Protein AF-C8WSA8-F1 (afdb_monomer_lite)

Radius of gyration: 29.59 Å; chains: 1; bounding box: 52×30×106 Å

Structure (mmCIF, N/CA/C/O backbone):
data_AF-C8WSA8-F1
#
_entry.id   AF-C8WSA8-F1
#
loop_
_atom_site.group_PDB
_atom_site.id
_atom_site.type_symbol
_atom_site.label_atom_id
_atom_site.label_alt_id
_atom_site.label_comp_id
_atom_site.label_asym_id
_atom_site.label_entity_id
_atom_site.label_seq_id
_atom_site.pdbx_PDB_ins_code
_atom_site.Cartn_x
_atom_site.Cartn_y
_atom_site.Cartn_z
_atom_site.occupancy
_atom_site.B_iso_or_equiv
_atom_site.auth_seq_id
_atom_site.auth_comp_id
_atom_site.auth_asym_id
_atom_site.auth_atom_id
_atom_site.pdbx_PDB_model_num
ATOM 1 N N . MET A 1 1 ? -15.831 9.627 -3.706 1.00 73.75 1 MET A N 1
ATOM 2 C CA . MET A 1 1 ? -15.382 9.229 -2.346 1.00 73.75 1 MET A CA 1
ATOM 3 C C . MET A 1 1 ? -13.922 8.807 -2.462 1.00 73.75 1 MET A C 1
ATOM 5 O O . MET A 1 1 ? -13.601 8.218 -3.481 1.00 73.75 1 MET A O 1
ATOM 9 N N . SER A 1 2 ? -13.025 9.126 -1.523 1.00 88.50 2 SER A N 1
ATOM 10 C CA . SER A 1 2 ? -11.630 8.649 -1.629 1.00 88.50 2 SER A CA 1
ATOM 11 C C . SER A 1 2 ? -11.516 7.168 -1.257 1.00 88.50 2 SER A C 1
ATOM 13 O O . SER A 1 2 ? -12.381 6.634 -0.554 1.00 88.50 2 SER A O 1
ATOM 15 N N . LEU A 1 3 ? -10.427 6.508 -1.667 1.00 92.19 3 LEU A N 1
ATOM 16 C CA . LEU A 1 3 ? -10.137 5.125 -1.260 1.00 92.19 3 LEU A CA 1
ATOM 17 C C . LEU A 1 3 ? -10.195 4.960 0.269 1.00 92.19 3 LEU A C 1
ATOM 19 O O . LEU A 1 3 ? -10.900 4.087 0.766 1.00 92.19 3 LEU A O 1
ATOM 23 N N . GLY A 1 4 ? -9.501 5.821 1.020 1.00 94.38 4 GLY A N 1
ATOM 24 C CA . GLY A 1 4 ? -9.477 5.764 2.486 1.00 94.38 4 GLY A CA 1
ATOM 25 C C . GLY A 1 4 ? -10.871 5.868 3.112 1.00 94.38 4 GLY A C 1
ATOM 26 O O . GLY A 1 4 ? -11.216 5.087 3.998 1.00 94.38 4 GLY A O 1
ATOM 27 N N . GLN A 1 5 ? -11.715 6.757 2.578 1.00 93.88 5 GLN A N 1
ATOM 28 C CA . GLN A 1 5 ? -13.105 6.896 3.011 1.00 93.88 5 GLN A CA 1
ATOM 29 C C . GLN A 1 5 ? -13.922 5.627 2.717 1.00 93.88 5 GLN A C 1
ATOM 31 O O . GLN A 1 5 ? -14.681 5.187 3.581 1.00 93.88 5 GLN A O 1
ATOM 36 N N . ARG A 1 6 ? -13.770 5.018 1.527 1.00 94.25 6 ARG A N 1
ATOM 37 C CA . ARG A 1 6 ? -14.440 3.749 1.175 1.00 94.25 6 ARG A CA 1
ATOM 38 C C . ARG A 1 6 ? -14.055 2.630 2.143 1.00 94.25 6 ARG A C 1
ATOM 40 O O . ARG A 1 6 ? -14.926 1.924 2.642 1.00 94.25 6 ARG A O 1
ATOM 47 N N . LEU A 1 7 ? -12.765 2.510 2.456 1.00 95.88 7 LEU A N 1
ATOM 48 C CA . LEU A 1 7 ? -12.259 1.509 3.398 1.00 95.88 7 LEU A CA 1
ATOM 49 C C . LEU A 1 7 ? -12.811 1.714 4.810 1.00 95.88 7 LEU A C 1
ATOM 51 O O . LEU A 1 7 ? -13.268 0.753 5.427 1.00 95.88 7 LEU A O 1
ATOM 55 N N . ARG A 1 8 ? -12.826 2.961 5.294 1.00 96.62 8 ARG A N 1
ATOM 56 C CA . ARG A 1 8 ? -13.390 3.303 6.603 1.00 96.62 8 ARG A CA 1
ATOM 57 C C . ARG A 1 8 ? -14.873 2.952 6.691 1.00 96.62 8 ARG A C 1
ATOM 59 O O . ARG A 1 8 ? -15.299 2.342 7.666 1.00 96.62 8 ARG A O 1
ATOM 66 N N . ARG A 1 9 ? -15.642 3.283 5.654 1.00 95.69 9 ARG A N 1
ATOM 67 C CA . ARG A 1 9 ? -17.066 2.947 5.577 1.00 95.69 9 ARG A CA 1
ATOM 68 C C . ARG A 1 9 ? -17.289 1.433 5.628 1.00 95.69 9 ARG A C 1
ATOM 70 O O . ARG A 1 9 ? -18.069 0.977 6.451 1.00 95.69 9 ARG A O 1
ATOM 77 N N . LEU A 1 10 ? -16.566 0.652 4.820 1.00 96.56 10 LEU A N 1
ATOM 78 C CA . LEU A 1 10 ? -16.672 -0.817 4.826 1.00 96.56 10 LEU A CA 1
ATOM 79 C C . LEU A 1 10 ? -16.300 -1.436 6.178 1.00 96.56 10 LEU A C 1
ATOM 81 O O . LEU A 1 10 ? -16.851 -2.477 6.548 1.00 96.56 10 LEU A O 1
ATOM 85 N N . ARG A 1 11 ? -15.359 -0.815 6.898 1.00 97.62 11 ARG A N 1
ATOM 86 C CA . ARG A 1 11 ? -14.981 -1.214 8.254 1.00 97.62 11 ARG A CA 1
ATOM 87 C C . ARG A 1 11 ? -16.123 -0.984 9.240 1.00 97.62 11 ARG A C 1
ATOM 89 O O . ARG A 1 11 ? -16.454 -1.883 10.010 1.00 97.62 11 ARG A O 1
ATOM 96 N N . GLU A 1 12 ? -16.700 0.215 9.211 1.00 97.25 12 GLU A N 1
ATOM 97 C CA . GLU A 1 12 ? -17.793 0.634 10.093 1.00 97.25 12 GLU A CA 1
ATOM 98 C C . GLU A 1 12 ? -19.080 -0.159 9.813 1.00 97.25 12 GLU A C 1
ATOM 100 O O . GLU A 1 12 ? -19.692 -0.657 10.753 1.00 97.25 12 GLU A O 1
ATOM 105 N N . GLU A 1 13 ? -19.428 -0.393 8.543 1.00 96.69 13 GLU A N 1
ATOM 106 C CA . GLU A 1 13 ? -20.568 -1.232 8.129 1.00 96.69 13 GLU A CA 1
ATOM 107 C C . GLU A 1 13 ? -20.456 -2.679 8.634 1.00 96.69 13 GLU A C 1
ATOM 109 O O . GLU A 1 13 ? -21.465 -3.315 8.929 1.00 96.69 13 GLU A O 1
ATOM 114 N N . ARG A 1 14 ? -19.230 -3.204 8.764 1.00 95.75 14 ARG A N 1
ATOM 115 C CA . ARG A 1 14 ? -18.973 -4.547 9.310 1.00 95.75 14 ARG A CA 1
ATOM 116 C C . ARG A 1 14 ? -18.745 -4.566 10.822 1.00 95.75 14 ARG A C 1
ATOM 118 O O . ARG A 1 14 ? -18.463 -5.630 11.366 1.00 95.75 14 ARG A O 1
ATOM 125 N N . GLY A 1 15 ? -18.824 -3.420 11.501 1.00 97.00 15 GLY A N 1
ATOM 126 C CA . GLY A 1 15 ? -18.586 -3.324 12.944 1.00 97.00 15 GLY A CA 1
ATOM 127 C C . GLY A 1 15 ? -17.169 -3.726 13.369 1.00 97.00 15 GLY A C 1
ATOM 128 O O . GLY A 1 15 ? -16.967 -4.168 14.498 1.00 97.00 15 GLY A O 1
ATOM 129 N N . LEU A 1 16 ? -16.184 -3.609 12.471 1.00 97.56 16 LEU A N 1
ATOM 130 C CA . LEU A 1 16 ? -14.810 -4.028 12.739 1.00 97.56 16 LEU A CA 1
ATOM 131 C C . LEU A 1 16 ? -13.980 -2.884 13.332 1.00 97.56 16 LEU A C 1
ATOM 133 O O . LEU A 1 16 ? -14.060 -1.717 12.934 1.00 97.56 16 LEU A O 1
ATOM 137 N N . THR A 1 17 ? -13.105 -3.226 14.268 1.00 98.19 17 THR A N 1
ATOM 138 C CA . THR A 1 17 ? -12.084 -2.304 14.769 1.00 98.19 17 THR A CA 1
ATOM 139 C C . THR A 1 17 ? -10.921 -2.208 13.782 1.00 98.19 17 THR A C 1
ATOM 141 O O . THR A 1 17 ? -10.645 -3.139 13.020 1.00 98.19 17 THR A O 1
ATOM 144 N N . LEU A 1 18 ? -10.184 -1.093 13.828 1.00 97.94 18 LEU A N 1
ATOM 145 C CA . LEU A 1 18 ? -8.939 -0.942 13.065 1.00 97.94 18 LEU A CA 1
ATOM 146 C C . LEU A 1 18 ? -7.951 -2.079 13.363 1.00 97.94 18 LEU A C 1
ATOM 148 O O . LEU A 1 18 ? -7.306 -2.575 12.448 1.00 97.94 18 LEU A O 1
ATOM 152 N N . ALA A 1 19 ? -7.857 -2.520 14.621 1.00 97.94 19 ALA A N 1
ATOM 153 C CA . ALA A 1 19 ? -6.967 -3.606 15.023 1.00 97.94 19 ALA A CA 1
ATOM 154 C C . ALA A 1 19 ? -7.343 -4.945 14.373 1.00 97.94 19 ALA A C 1
ATOM 156 O O . ALA A 1 19 ? -6.469 -5.640 13.863 1.00 97.94 19 ALA A O 1
ATOM 157 N N . GLN A 1 20 ? -8.633 -5.286 14.325 1.00 97.88 20 GLN A N 1
ATOM 158 C CA . GLN A 1 20 ? -9.098 -6.524 13.691 1.00 97.88 20 GLN A CA 1
ATOM 159 C C . GLN A 1 20 ? -8.775 -6.553 12.196 1.00 97.88 20 GLN A C 1
ATOM 161 O O . GLN A 1 20 ? -8.230 -7.541 11.703 1.00 97.88 20 GLN A O 1
ATOM 166 N N . VAL A 1 21 ? -9.058 -5.460 11.482 1.00 98.19 21 VAL A N 1
ATOM 167 C CA . VAL A 1 21 ? -8.755 -5.371 10.047 1.00 98.19 21 VAL A CA 1
ATOM 168 C C . VAL A 1 21 ? -7.251 -5.357 9.810 1.00 98.19 21 VAL A C 1
ATOM 170 O O . VAL A 1 21 ? -6.784 -6.053 8.918 1.00 98.19 21 VAL A O 1
ATOM 173 N N . ALA A 1 22 ? -6.483 -4.607 10.604 1.00 97.75 22 ALA A N 1
ATOM 174 C CA . ALA A 1 22 ? -5.033 -4.541 10.472 1.00 97.75 22 ALA A CA 1
ATOM 175 C C . ALA A 1 22 ? -4.401 -5.928 10.646 1.00 97.75 22 ALA A C 1
ATOM 177 O O . ALA A 1 22 ? -3.642 -6.353 9.780 1.00 97.75 22 ALA A O 1
ATOM 178 N N . THR A 1 23 ? -4.790 -6.679 11.678 1.00 97.75 23 THR A N 1
ATOM 179 C CA . THR A 1 23 ? -4.318 -8.053 11.899 1.00 97.75 23 THR A CA 1
ATOM 180 C C . THR A 1 23 ? -4.710 -8.980 10.750 1.00 97.75 23 THR A C 1
ATOM 182 O O . THR A 1 23 ? -3.845 -9.646 10.185 1.00 97.75 23 THR A O 1
ATOM 185 N N . ALA A 1 24 ? -5.983 -8.989 10.340 1.00 97.00 24 ALA A N 1
ATOM 186 C CA . ALA A 1 24 ? -6.460 -9.850 9.252 1.00 97.00 24 ALA A CA 1
ATOM 187 C C . ALA A 1 24 ? -5.818 -9.499 7.899 1.00 97.00 24 ALA A C 1
ATOM 189 O O . ALA A 1 24 ? -5.515 -10.371 7.086 1.00 97.00 24 ALA A O 1
ATOM 190 N N . ALA A 1 25 ? -5.564 -8.211 7.672 1.00 96.94 25 ALA A N 1
ATOM 191 C CA . ALA A 1 25 ? -4.879 -7.715 6.496 1.00 96.94 25 ALA A CA 1
ATOM 192 C C . ALA A 1 25 ? -3.359 -7.779 6.645 1.00 96.94 25 ALA A C 1
ATOM 194 O O . ALA A 1 25 ? -2.708 -7.414 5.680 1.00 96.94 25 ALA A O 1
ATOM 195 N N . GLY A 1 26 ? -2.789 -8.211 7.783 1.00 97.19 26 GLY A N 1
ATOM 196 C CA . GLY A 1 26 ? -1.361 -8.231 8.155 1.00 97.19 26 GLY A CA 1
ATOM 197 C C . GLY A 1 26 ? -0.623 -6.889 8.001 1.00 97.19 26 GLY A C 1
ATOM 198 O O . GLY A 1 26 ? 0.489 -6.834 7.467 1.00 97.19 26 GLY A O 1
ATOM 199 N N . LEU A 1 27 ? -1.279 -5.804 8.390 1.00 96.88 27 LEU A N 1
ATOM 200 C CA . LEU A 1 27 ? -0.756 -4.441 8.439 1.00 96.88 27 LEU A CA 1
ATOM 201 C C . LEU A 1 27 ? -0.605 -4.012 9.901 1.00 96.88 27 LEU A C 1
ATOM 203 O O . LEU A 1 27 ? -1.254 -4.559 10.789 1.00 96.88 27 LEU A O 1
ATOM 207 N N . SER A 1 28 ? 0.196 -2.979 10.158 1.00 97.88 28 SER A N 1
ATOM 208 C CA . SER A 1 28 ? 0.112 -2.290 11.444 1.00 97.88 28 SER A CA 1
ATOM 209 C C . SER A 1 28 ? -1.167 -1.445 11.513 1.00 97.88 28 SER A C 1
ATOM 211 O O . SER A 1 28 ? -1.662 -0.940 10.499 1.00 97.88 28 SER A O 1
ATOM 213 N N . VAL A 1 29 ? -1.679 -1.232 12.728 1.00 97.38 29 VAL A N 1
ATOM 214 C CA . VAL A 1 29 ? -2.840 -0.358 12.976 1.00 97.38 29 VAL A CA 1
ATOM 215 C C . VAL A 1 29 ? -2.578 1.064 12.472 1.00 97.38 29 VAL A C 1
ATOM 217 O O . VAL A 1 29 ? -3.452 1.679 11.864 1.00 97.38 29 VAL A O 1
ATOM 220 N N . SER A 1 30 ? -1.356 1.569 12.667 1.00 96.69 30 SER A N 1
ATOM 221 C CA . SER A 1 30 ? -0.939 2.890 12.190 1.00 96.69 30 SER A CA 1
ATOM 222 C C . SER A 1 30 ? -0.940 2.989 10.664 1.00 96.69 30 SER A C 1
ATOM 224 O O . SER A 1 30 ? -1.362 4.010 10.126 1.00 96.69 30 SER A O 1
ATOM 226 N N . HIS A 1 31 ? -0.538 1.930 9.955 1.00 97.44 31 HIS A N 1
ATOM 227 C CA . HIS A 1 31 ? -0.543 1.908 8.495 1.00 97.44 31 HIS A CA 1
ATOM 228 C C . HIS A 1 31 ? -1.973 1.890 7.945 1.00 97.44 31 HIS A C 1
ATOM 230 O O . HIS A 1 31 ? -2.292 2.691 7.069 1.00 97.44 31 HIS A O 1
ATOM 236 N N . LEU A 1 32 ? -2.857 1.050 8.495 1.00 97.69 32 LEU A N 1
ATOM 237 C CA . LEU A 1 32 ? -4.268 1.047 8.099 1.00 97.69 32 LEU A CA 1
ATOM 238 C C . LEU A 1 32 ? -4.944 2.394 8.402 1.00 97.69 32 LEU A C 1
ATOM 240 O O . LEU A 1 32 ? -5.633 2.940 7.545 1.00 97.69 32 LEU A O 1
ATOM 244 N N . SER A 1 33 ? -4.680 2.971 9.578 1.00 97.81 33 SER A N 1
ATOM 245 C CA . SER A 1 33 ? -5.177 4.299 9.962 1.00 97.81 33 SER A CA 1
ATOM 246 C C . SER A 1 33 ? -4.700 5.393 9.000 1.00 97.81 33 SER A C 1
ATOM 248 O O . SER A 1 33 ? -5.494 6.219 8.551 1.00 97.81 33 SER A O 1
ATOM 250 N N . ALA A 1 34 ? -3.422 5.379 8.608 1.00 96.56 34 ALA A N 1
ATOM 251 C CA . ALA A 1 34 ? -2.884 6.333 7.640 1.00 96.56 34 ALA A CA 1
ATOM 252 C C . ALA A 1 34 ? -3.558 6.220 6.261 1.00 96.56 34 ALA A C 1
ATOM 254 O O . ALA A 1 34 ? -3.707 7.235 5.580 1.00 96.56 34 ALA A O 1
ATOM 255 N N . ILE A 1 35 ? -3.976 5.015 5.854 1.00 96.94 35 ILE A N 1
ATOM 256 C CA . ILE A 1 35 ? -4.724 4.791 4.609 1.00 96.94 35 ILE A CA 1
ATOM 257 C C . ILE A 1 35 ? -6.167 5.302 4.751 1.00 96.94 35 ILE A C 1
ATOM 259 O O . ILE A 1 35 ? -6.604 6.083 3.909 1.00 96.94 35 ILE A O 1
ATOM 263 N N . GLU A 1 36 ? -6.893 4.922 5.811 1.00 97.00 36 GLU A N 1
ATOM 264 C CA . GLU A 1 36 ? -8.284 5.365 6.041 1.00 97.00 36 GLU A CA 1
ATOM 265 C C . GLU A 1 36 ? -8.399 6.895 6.140 1.00 97.00 36 GLU A C 1
ATOM 267 O O . GLU A 1 36 ? -9.340 7.485 5.609 1.00 97.00 36 GLU A O 1
ATOM 272 N N . ASN A 1 37 ? -7.408 7.546 6.754 1.00 96.00 37 ASN A N 1
ATOM 273 C CA . ASN A 1 37 ? -7.358 9.001 6.910 1.00 96.00 37 ASN A CA 1
ATOM 274 C C . ASN A 1 37 ? -6.765 9.736 5.693 1.00 96.00 37 ASN A C 1
ATOM 276 O O . ASN A 1 37 ? -6.747 10.964 5.666 1.00 96.00 37 ASN A O 1
ATOM 280 N N . GLY A 1 38 ? -6.267 9.015 4.682 1.00 91.31 38 GLY A N 1
ATOM 281 C CA . GLY A 1 38 ? -5.730 9.607 3.453 1.00 91.31 38 GLY A CA 1
ATOM 282 C C . GLY A 1 38 ? -4.347 10.258 3.583 1.00 91.31 38 GLY A C 1
ATOM 283 O O . GLY A 1 38 ? -3.875 10.872 2.623 1.00 91.31 38 GLY A O 1
ATOM 284 N N . THR A 1 39 ? -3.657 10.109 4.718 1.00 92.31 39 THR A N 1
ATOM 285 C CA . THR A 1 39 ? -2.241 10.502 4.858 1.00 92.31 39 THR A CA 1
ATOM 286 C C . THR A 1 39 ? -1.348 9.612 3.987 1.00 92.31 39 THR A C 1
ATOM 288 O O . THR A 1 39 ? -0.377 10.079 3.395 1.00 92.31 39 THR A O 1
ATOM 291 N N . ARG A 1 40 ? -1.718 8.334 3.822 1.00 90.69 40 ARG A N 1
ATOM 292 C CA . ARG A 1 40 ? -1.121 7.412 2.850 1.00 90.69 40 ARG A CA 1
ATOM 293 C C . ARG A 1 40 ? -2.011 7.311 1.608 1.00 90.69 40 ARG A C 1
ATOM 295 O O . ARG A 1 40 ? -2.854 6.429 1.513 1.00 90.69 40 ARG A O 1
ATOM 302 N N . ARG A 1 41 ? -1.794 8.215 0.648 1.00 86.06 41 ARG A N 1
ATOM 303 C CA . ARG A 1 41 ? -2.646 8.371 -0.551 1.00 86.06 41 ARG A CA 1
ATOM 304 C C . ARG A 1 41 ? -2.528 7.237 -1.573 1.00 86.06 41 ARG A C 1
ATOM 306 O O . ARG A 1 41 ? -3.534 6.841 -2.141 1.00 86.06 41 ARG A O 1
ATOM 313 N N . ASN A 1 42 ? -1.323 6.686 -1.752 1.00 88.25 42 ASN A N 1
ATOM 314 C CA . ASN A 1 42 ? -1.038 5.674 -2.777 1.00 88.25 42 ASN A CA 1
ATOM 315 C C . ASN A 1 42 ? -0.499 4.378 -2.139 1.00 88.25 42 ASN A C 1
ATOM 317 O O . ASN A 1 42 ? 0.709 4.119 -2.209 1.00 88.25 42 ASN A O 1
ATOM 321 N N . PRO A 1 43 ? -1.340 3.585 -1.446 1.00 91.06 43 PRO A N 1
ATOM 322 C CA . PRO A 1 43 ? -0.954 2.244 -1.018 1.00 91.06 43 PRO A CA 1
ATOM 323 C C . PRO A 1 43 ? -0.677 1.356 -2.241 1.00 91.06 43 PRO A C 1
ATOM 325 O O . PRO A 1 43 ? -1.258 1.548 -3.307 1.00 91.06 43 PRO A O 1
ATOM 328 N N . SER A 1 44 ? 0.216 0.374 -2.101 1.00 93.75 44 SER A N 1
ATOM 329 C CA . SER A 1 44 ? 0.482 -0.562 -3.196 1.00 93.75 44 SER A CA 1
ATOM 330 C C . SER A 1 44 ? -0.747 -1.427 -3.484 1.00 93.75 44 SER A C 1
ATOM 332 O O . SER A 1 44 ? -1.535 -1.725 -2.583 1.00 93.75 44 SER A O 1
ATOM 334 N N . PHE A 1 45 ? -0.877 -1.901 -4.726 1.00 93.50 45 PHE A N 1
ATOM 335 C CA . PHE A 1 45 ? -1.970 -2.793 -5.125 1.00 93.50 45 PHE A CA 1
ATOM 336 C C . PHE A 1 45 ? -2.090 -4.017 -4.204 1.00 93.50 45 PHE A C 1
ATOM 338 O O . PHE A 1 45 ? -3.184 -4.392 -3.795 1.00 93.50 45 PHE A O 1
ATOM 345 N N . HIS A 1 46 ? -0.955 -4.591 -3.794 1.00 95.06 46 HIS A N 1
ATOM 346 C CA . HIS A 1 46 ? -0.924 -5.725 -2.872 1.00 95.06 46 HIS A CA 1
ATOM 347 C C . HIS A 1 46 ? -1.578 -5.414 -1.511 1.00 95.06 46 HIS A C 1
ATOM 349 O O . HIS A 1 46 ? -2.275 -6.264 -0.956 1.00 95.06 46 HIS A O 1
ATOM 355 N N . ILE A 1 47 ? -1.395 -4.199 -0.977 1.00 96.19 47 ILE A N 1
ATOM 356 C CA . ILE A 1 47 ? -2.051 -3.757 0.265 1.00 96.19 47 ILE A CA 1
ATOM 357 C C . ILE A 1 47 ? -3.561 -3.650 0.052 1.00 96.19 47 ILE A C 1
ATOM 359 O O . ILE A 1 47 ? -4.331 -4.199 0.840 1.00 96.19 47 ILE A O 1
ATOM 363 N N . VAL A 1 48 ? -3.987 -3.002 -1.035 1.00 95.75 48 VAL A N 1
ATOM 364 C CA . VAL A 1 48 ? -5.413 -2.836 -1.358 1.00 95.75 48 VAL A CA 1
ATOM 365 C C . VAL A 1 48 ? -6.091 -4.199 -1.534 1.00 95.75 48 VAL A C 1
ATOM 367 O O . VAL A 1 48 ? -7.132 -4.447 -0.933 1.00 95.75 48 VAL A O 1
ATOM 370 N N . ALA A 1 49 ? -5.460 -5.129 -2.253 1.00 96.06 49 ALA A N 1
ATOM 371 C CA . ALA A 1 49 ? -5.971 -6.483 -2.468 1.00 96.06 49 ALA A CA 1
ATOM 372 C C . ALA A 1 49 ? -6.068 -7.319 -1.177 1.00 96.06 49 ALA A C 1
ATOM 374 O O . ALA A 1 49 ? -6.936 -8.185 -1.053 1.00 96.06 49 ALA A O 1
ATOM 375 N N . ARG A 1 50 ? -5.183 -7.098 -0.197 1.00 97.31 50 ARG A N 1
ATOM 376 C CA . ARG A 1 50 ? -5.281 -7.742 1.127 1.00 97.31 50 ARG A CA 1
ATOM 377 C C . ARG A 1 50 ? -6.472 -7.215 1.913 1.00 97.31 50 ARG A C 1
ATOM 379 O O . ARG A 1 50 ? -7.231 -8.013 2.450 1.00 97.31 50 ARG A O 1
ATOM 386 N N . ILE A 1 51 ? -6.665 -5.899 1.934 1.00 97.31 51 ILE A N 1
ATOM 387 C CA . ILE A 1 51 ? -7.796 -5.276 2.630 1.00 97.31 51 ILE A CA 1
ATOM 388 C C . ILE A 1 51 ? -9.127 -5.675 1.965 1.00 97.31 51 ILE A C 1
ATOM 390 O O . ILE A 1 51 ? -10.074 -6.032 2.662 1.00 97.31 51 ILE A O 1
ATOM 394 N N . ALA A 1 52 ? -9.181 -5.714 0.628 1.00 96.62 52 ALA A N 1
ATOM 395 C CA . ALA A 1 52 ? -10.344 -6.182 -0.132 1.00 96.62 52 ALA A CA 1
ATOM 396 C C . ALA A 1 52 ? -10.772 -7.600 0.275 1.00 96.62 52 ALA A C 1
ATOM 398 O O . ALA A 1 52 ? -11.950 -7.845 0.534 1.00 96.62 52 ALA A O 1
ATOM 399 N N . ARG A 1 53 ? -9.800 -8.514 0.421 1.00 96.88 53 ARG A N 1
ATOM 400 C CA . ARG A 1 53 ? -10.039 -9.887 0.888 1.00 96.88 53 ARG A CA 1
ATOM 401 C C . ARG A 1 53 ? -10.609 -9.945 2.301 1.00 96.88 53 ARG A C 1
ATOM 403 O O . ARG A 1 53 ? -11.518 -10.733 2.527 1.00 96.88 53 ARG A O 1
ATOM 410 N N . VAL A 1 54 ? -10.130 -9.109 3.226 1.00 97.06 54 VAL A N 1
ATOM 411 C CA . VAL A 1 54 ? -10.682 -9.036 4.595 1.00 97.06 54 VAL A CA 1
ATOM 412 C C . VAL A 1 54 ? -12.150 -8.619 4.576 1.00 97.06 54 VAL A C 1
ATOM 414 O O . VAL A 1 54 ? -12.959 -9.157 5.326 1.00 97.06 54 VAL A O 1
ATOM 417 N N . TYR A 1 55 ? -12.509 -7.688 3.695 1.00 96.38 55 TYR A N 1
ATOM 418 C CA . TYR A 1 55 ? -13.894 -7.261 3.532 1.00 96.38 55 TYR A CA 1
ATOM 419 C C . TYR A 1 55 ? -14.726 -8.204 2.649 1.00 96.38 55 TYR A C 1
ATOM 421 O O . TYR A 1 55 ? -15.949 -8.101 2.647 1.00 96.38 55 TYR A O 1
ATOM 429 N N . GLY A 1 56 ? -14.116 -9.142 1.924 1.00 95.56 56 GLY A N 1
ATOM 430 C CA . GLY A 1 56 ? -14.833 -10.012 0.989 1.00 95.56 56 GLY A CA 1
ATOM 431 C C . GLY A 1 56 ? -15.464 -9.238 -0.170 1.00 95.56 56 GLY A C 1
ATOM 432 O O . GLY A 1 56 ? -16.537 -9.603 -0.640 1.00 95.56 56 GLY A O 1
ATOM 433 N N . VAL A 1 57 ? -14.829 -8.142 -0.593 1.00 95.38 57 VAL A N 1
ATOM 434 C CA . VAL A 1 57 ? -15.260 -7.329 -1.739 1.00 95.38 57 VAL A CA 1
ATOM 435 C C . VAL A 1 57 ? -14.248 -7.465 -2.875 1.00 95.38 57 VAL A C 1
ATOM 437 O O . VAL A 1 57 ? -13.059 -7.678 -2.610 1.00 95.38 57 VAL A O 1
ATOM 440 N N . PRO A 1 58 ? -14.680 -7.353 -4.138 1.00 94.38 58 PRO A N 1
ATOM 441 C CA . PRO A 1 58 ? -13.754 -7.386 -5.256 1.00 94.38 58 PRO A CA 1
ATOM 442 C C . PRO A 1 58 ? -12.914 -6.092 -5.269 1.00 94.38 58 PRO A C 1
ATOM 444 O O . PRO A 1 58 ? -13.337 -5.043 -4.776 1.00 94.38 58 PRO A O 1
ATOM 447 N N . VAL A 1 59 ? -11.657 -6.186 -5.715 1.00 92.56 59 VAL A N 1
ATOM 448 C CA . VAL A 1 59 ? -10.678 -5.091 -5.564 1.00 92.56 59 VAL A CA 1
ATOM 449 C C . VAL A 1 59 ? -11.041 -3.859 -6.400 1.00 92.56 59 VAL A C 1
ATOM 451 O O . VAL A 1 59 ? -10.790 -2.736 -5.975 1.00 92.56 59 VAL A O 1
ATOM 454 N N . ASP A 1 60 ? -11.680 -4.073 -7.546 1.00 90.38 60 ASP A N 1
ATOM 455 C CA . ASP A 1 60 ? -12.274 -3.061 -8.427 1.00 90.38 60 ASP A CA 1
ATOM 456 C C . ASP A 1 60 ? -13.247 -2.131 -7.681 1.00 90.38 60 ASP A C 1
ATOM 458 O O . ASP A 1 60 ? -13.133 -0.915 -7.802 1.00 90.38 60 ASP A O 1
ATOM 462 N N . SER A 1 61 ? -14.092 -2.663 -6.792 1.00 89.25 61 SER A N 1
ATOM 463 C CA . SER A 1 61 ? -15.046 -1.872 -5.994 1.00 89.25 61 SER A CA 1
ATOM 464 C C . SER A 1 61 ? -14.384 -0.851 -5.054 1.00 89.25 61 SER A C 1
ATOM 466 O O . SER A 1 61 ? -15.022 0.100 -4.599 1.00 89.25 61 SER A O 1
ATOM 468 N N . LEU A 1 62 ? -13.093 -1.026 -4.749 1.00 87.50 62 LEU A N 1
ATOM 469 C CA . LEU A 1 62 ? -12.311 -0.093 -3.934 1.00 87.50 62 LEU A CA 1
ATOM 470 C C . LEU A 1 62 ? -11.605 0.972 -4.781 1.00 87.50 62 LEU A C 1
ATOM 472 O O . LEU A 1 62 ? -11.251 2.038 -4.261 1.00 87.50 62 LEU A O 1
ATOM 476 N N . VAL A 1 63 ? -11.394 0.676 -6.062 1.00 78.44 63 VAL A N 1
ATOM 477 C CA . VAL A 1 63 ? -10.617 1.478 -7.014 1.00 78.44 63 VAL A CA 1
ATOM 478 C C . VAL A 1 63 ? -11.531 2.339 -7.893 1.00 78.44 63 VAL A C 1
ATOM 480 O O . VAL A 1 63 ? -11.114 3.414 -8.318 1.00 78.44 63 VAL A O 1
ATOM 483 N N . GLU A 1 64 ? -12.791 1.948 -8.091 1.00 67.44 64 GLU A N 1
ATOM 484 C CA . GLU A 1 64 ? -13.751 2.739 -8.861 1.00 67.44 64 GLU A CA 1
ATOM 485 C C . GLU A 1 64 ? -14.145 4.049 -8.149 1.00 67.44 64 GLU A C 1
ATOM 487 O O . GLU A 1 64 ? -14.404 4.097 -6.944 1.00 67.44 64 GLU A O 1
ATOM 492 N N . GLU A 1 65 ? -14.178 5.129 -8.937 1.00 57.00 65 GLU A N 1
ATOM 493 C CA . GLU A 1 65 ? -14.398 6.535 -8.560 1.00 57.00 65 GLU A CA 1
ATOM 494 C C . GLU A 1 65 ? -13.225 7.285 -7.903 1.00 57.00 65 GLU A C 1
ATOM 496 O O . GLU A 1 65 ? -13.384 7.958 -6.881 1.00 57.00 65 GLU A O 1
ATOM 501 N N . GLU A 1 66 ? -12.058 7.263 -8.541 1.00 54.44 66 GLU A N 1
ATOM 502 C CA . GLU A 1 66 ? -11.208 8.459 -8.648 1.00 54.44 66 GLU A CA 1
ATOM 503 C C . GLU A 1 66 ? -10.933 8.777 -10.128 1.00 54.44 66 GLU A C 1
ATOM 505 O O . GLU A 1 66 ? -9.792 8.944 -10.530 1.00 54.44 66 GLU A O 1
ATOM 510 N N . ASP A 1 67 ? -11.986 8.874 -10.951 1.00 51.03 67 ASP A N 1
ATOM 511 C CA . ASP A 1 67 ? -11.839 9.354 -12.335 1.00 51.03 67 ASP A CA 1
ATOM 512 C C . ASP A 1 67 ? -12.944 10.330 -12.764 1.00 51.03 67 ASP A C 1
ATOM 514 O O . ASP A 1 67 ? -13.675 10.157 -13.735 1.00 51.03 67 ASP A O 1
ATOM 518 N N . LYS A 1 68 ? -13.091 11.394 -11.971 1.00 44.75 68 LYS A N 1
ATOM 519 C CA . LYS A 1 68 ? -13.648 12.669 -12.443 1.00 44.75 68 LYS A CA 1
ATOM 520 C C . LYS A 1 68 ? -12.765 13.816 -11.975 1.00 44.75 68 LYS A C 1
ATOM 522 O O . LYS A 1 68 ? -13.198 14.716 -11.260 1.00 44.75 68 LYS A O 1
ATOM 527 N N . ARG A 1 69 ? -11.500 13.789 -12.385 1.00 44.03 69 ARG A N 1
ATOM 528 C CA . ARG A 1 69 ? -10.832 15.043 -12.735 1.00 44.03 69 ARG A CA 1
ATOM 529 C C . ARG A 1 69 ? -11.003 15.177 -14.248 1.00 44.03 69 ARG A C 1
ATOM 531 O O . ARG A 1 69 ? -10.679 14.218 -14.938 1.00 44.03 69 ARG A O 1
ATOM 538 N N . PRO A 1 70 ? -11.431 16.322 -14.803 1.00 42.88 70 PRO A N 1
ATOM 539 C CA . PRO A 1 70 ? -11.008 16.688 -16.145 1.00 42.88 70 PRO A CA 1
ATOM 540 C C . PRO A 1 70 ? -9.509 17.004 -16.059 1.00 42.88 70 PRO A C 1
ATOM 542 O O . PRO A 1 70 ? -9.081 18.150 -16.030 1.00 42.88 70 PRO A O 1
ATOM 545 N N . GLY A 1 71 ? -8.710 15.959 -15.890 1.00 43.34 71 GLY A N 1
ATOM 546 C CA . GLY A 1 71 ? -7.328 15.937 -16.296 1.00 43.34 71 GLY A CA 1
ATOM 547 C C . GLY A 1 71 ? -7.336 14.998 -17.478 1.00 43.34 71 GLY A C 1
ATOM 548 O O . GLY A 1 71 ? -7.722 13.843 -17.324 1.00 43.34 71 GLY A O 1
ATOM 549 N N . ALA A 1 72 ? -6.945 15.504 -18.643 1.00 41.69 72 ALA A N 1
ATOM 550 C CA . ALA A 1 72 ? -6.419 14.702 -19.739 1.00 41.69 72 ALA A CA 1
ATOM 551 C C . ALA A 1 72 ? -5.538 13.555 -19.192 1.00 41.69 72 ALA A C 1
ATOM 553 O O . ALA A 1 72 ? -5.103 13.658 -18.035 1.00 41.69 72 ALA A O 1
ATOM 554 N N . PRO A 1 73 ? -5.233 12.501 -19.985 1.00 41.31 73 PRO A N 1
ATOM 555 C CA . PRO A 1 73 ? -4.162 11.570 -19.637 1.00 41.31 73 PRO A CA 1
ATOM 556 C C . PRO A 1 73 ? -3.065 12.393 -18.989 1.00 41.31 73 PRO A C 1
ATOM 558 O O . PRO A 1 73 ? -2.631 13.378 -19.590 1.00 41.31 73 PRO A O 1
ATOM 561 N N . GLN A 1 74 ? -2.753 12.131 -17.717 1.00 48.69 74 GLN A N 1
ATOM 562 C CA . GLN A 1 74 ? -1.589 12.766 -17.139 1.00 48.69 74 GLN A CA 1
ATOM 563 C C . GLN A 1 74 ? -0.457 12.159 -17.951 1.00 48.69 74 GLN A C 1
ATOM 565 O O . GLN A 1 74 ? 0.041 11.080 -17.637 1.00 48.69 74 GLN A O 1
ATOM 570 N N . GLU A 1 75 ? -0.116 12.832 -19.052 1.00 47.38 75 GLU A N 1
ATOM 571 C CA . GLU A 1 75 ? 1.250 13.035 -19.450 1.00 47.38 75 GLU A CA 1
ATOM 572 C C . GLU A 1 75 ? 1.932 13.336 -18.133 1.00 47.38 75 GLU A C 1
ATOM 574 O O . GLU A 1 75 ? 1.803 14.411 -17.543 1.00 47.38 75 GLU A O 1
ATOM 579 N N . VAL A 1 76 ? 2.511 12.284 -17.574 1.00 39.66 76 VAL A N 1
ATOM 580 C CA . VAL A 1 76 ? 3.548 12.386 -16.586 1.00 39.66 76 VAL A CA 1
ATOM 581 C C . VAL A 1 76 ? 4.580 13.263 -17.268 1.00 39.66 76 VAL A C 1
ATOM 583 O O . VAL A 1 76 ? 5.479 12.774 -17.939 1.00 39.66 76 VAL A O 1
ATOM 586 N N . ASN A 1 77 ? 4.436 14.577 -17.102 1.00 46.22 77 ASN A N 1
ATOM 587 C CA . ASN A 1 77 ? 5.500 15.530 -17.307 1.00 46.22 77 ASN A CA 1
ATOM 588 C C . ASN A 1 77 ? 6.425 15.374 -16.096 1.00 46.22 77 ASN A C 1
ATOM 590 O O . ASN A 1 77 ? 6.629 16.269 -15.282 1.00 46.22 77 ASN A O 1
ATOM 594 N N . VAL A 1 78 ? 6.915 14.143 -15.931 1.00 48.16 78 VAL A N 1
ATOM 595 C CA . VAL A 1 78 ? 8.241 13.923 -15.412 1.00 48.16 78 VAL A CA 1
ATOM 596 C C . VAL A 1 78 ? 9.075 14.552 -16.505 1.00 48.16 78 VAL A C 1
ATOM 598 O O . VAL A 1 78 ? 9.260 13.953 -17.563 1.00 48.16 78 VAL A O 1
ATOM 601 N N . GLU A 1 79 ? 9.489 15.798 -16.295 1.00 46.00 79 GLU A N 1
ATOM 602 C CA . GLU A 1 79 ? 10.619 16.314 -17.040 1.00 46.00 79 GLU A CA 1
ATOM 603 C C . GLU A 1 79 ? 11.753 15.339 -16.734 1.00 46.00 79 GLU A C 1
ATOM 605 O O . GLU A 1 79 ? 12.307 15.284 -15.635 1.00 46.00 79 GLU A O 1
ATOM 610 N N . TYR A 1 80 ? 11.929 14.405 -17.659 1.00 49.00 80 TYR A N 1
ATOM 611 C CA . TYR A 1 80 ? 12.787 13.264 -17.490 1.00 49.00 80 TYR A CA 1
ATOM 612 C C . TYR A 1 80 ? 14.207 13.807 -17.596 1.00 49.00 80 TYR A C 1
ATOM 614 O O . TYR A 1 80 ? 14.716 14.050 -18.684 1.00 49.00 80 TYR A O 1
ATOM 622 N N . GLN A 1 81 ? 14.835 14.058 -16.451 1.00 49.19 81 GLN A N 1
ATOM 623 C CA . GLN A 1 81 ? 16.198 14.591 -16.372 1.00 49.19 81 GLN A CA 1
ATOM 624 C C . GLN A 1 81 ? 17.260 13.474 -16.409 1.00 49.19 81 GLN A C 1
ATOM 626 O O . GLN A 1 81 ? 18.279 13.530 -15.728 1.00 49.19 81 GLN A O 1
ATOM 631 N N . GLY A 1 82 ? 17.020 12.442 -17.220 1.00 54.84 82 GLY A N 1
ATOM 632 C CA . GLY A 1 82 ? 18.014 11.450 -17.647 1.00 54.84 82 GLY A CA 1
ATOM 633 C C . GLY A 1 82 ? 17.891 11.208 -19.161 1.00 54.84 82 GLY A C 1
ATOM 634 O O . GLY A 1 82 ? 17.092 11.864 -19.819 1.00 54.84 82 GLY A O 1
ATOM 635 N N . PRO A 1 83 ? 18.547 10.208 -19.767 1.00 46.22 83 PRO A N 1
ATOM 636 C CA . PRO A 1 83 ? 18.220 9.806 -21.140 1.00 46.22 83 PRO A CA 1
ATOM 637 C C . PRO A 1 83 ? 16.901 9.016 -21.173 1.00 46.22 83 PRO A C 1
ATOM 639 O O . PRO A 1 83 ? 16.882 7.885 -20.709 1.00 46.22 83 PRO A O 1
ATOM 642 N N . SER A 1 84 ? 15.795 9.586 -21.667 1.00 54.50 84 SER A N 1
ATOM 643 C CA . SER A 1 84 ? 14.424 9.010 -21.621 1.00 54.50 84 SER A CA 1
ATOM 644 C C . SER A 1 84 ? 14.206 7.741 -22.448 1.00 54.50 84 SER A C 1
ATOM 646 O O . SER A 1 84 ? 13.084 7.366 -22.771 1.00 54.50 84 SER A O 1
ATOM 648 N N . THR A 1 85 ? 15.279 7.047 -22.808 1.00 60.91 85 THR A N 1
ATOM 649 C CA . THR A 1 85 ? 15.279 5.984 -23.807 1.00 60.91 85 THR A CA 1
ATOM 650 C C . THR A 1 85 ? 16.475 5.021 -23.673 1.00 60.91 85 THR A C 1
ATOM 652 O O . THR A 1 85 ? 16.923 4.523 -24.701 1.00 60.91 85 THR A O 1
ATOM 655 N N . PRO A 1 86 ? 17.028 4.664 -22.488 1.00 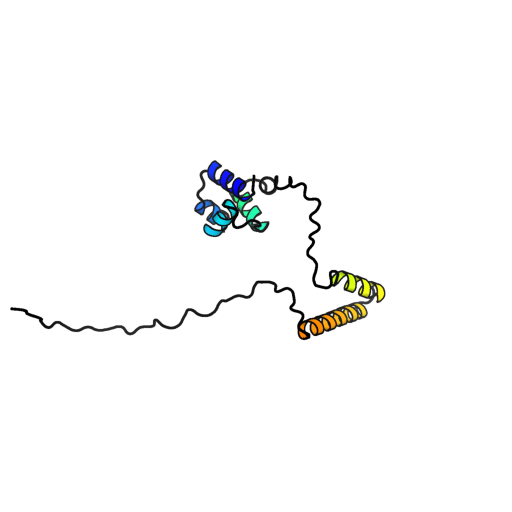64.56 86 PRO A N 1
ATOM 656 C CA . PRO A 1 86 ? 18.255 3.854 -22.453 1.00 64.56 86 PRO A CA 1
ATOM 657 C C . PRO A 1 86 ? 18.025 2.462 -23.068 1.00 64.56 86 PRO A C 1
ATOM 659 O O . PRO A 1 86 ? 18.877 1.929 -23.771 1.00 64.56 86 PRO A O 1
ATOM 662 N N . TYR A 1 87 ? 16.818 1.920 -22.896 1.00 70.44 87 TYR A N 1
ATOM 663 C CA . TYR A 1 87 ? 16.391 0.668 -23.516 1.00 70.44 87 TYR A CA 1
ATOM 664 C C . TYR A 1 87 ? 16.037 0.809 -25.000 1.00 70.44 87 TYR A C 1
ATOM 666 O O . TYR A 1 87 ? 16.209 -0.146 -25.748 1.00 70.44 87 TYR A O 1
ATOM 674 N N . LEU A 1 88 ? 15.564 1.979 -25.440 1.00 73.88 88 LEU A N 1
ATOM 675 C CA . LEU A 1 88 ? 15.247 2.232 -26.850 1.00 73.88 88 LEU A CA 1
ATOM 676 C C . LEU A 1 88 ? 16.514 2.501 -27.669 1.00 73.88 88 LEU A C 1
ATOM 678 O O . LEU A 1 88 ? 16.624 2.003 -28.781 1.00 73.88 88 LEU A O 1
ATOM 682 N N . GLU A 1 89 ? 17.499 3.201 -27.108 1.00 76.06 89 GLU A N 1
ATOM 683 C CA . GLU A 1 89 ? 18.827 3.349 -27.709 1.00 76.06 89 GLU A CA 1
ATOM 684 C C . GLU A 1 89 ? 19.559 2.005 -27.743 1.00 76.06 89 GLU A C 1
ATOM 686 O O . GLU A 1 89 ? 20.153 1.650 -28.759 1.00 76.06 89 GLU A O 1
ATOM 691 N N . MET A 1 90 ? 19.438 1.200 -26.682 1.00 79.69 90 MET A N 1
ATOM 692 C CA . MET A 1 90 ? 19.911 -0.182 -26.706 1.00 79.69 90 MET A CA 1
ATOM 693 C C . MET A 1 90 ? 19.217 -0.994 -27.803 1.00 79.69 90 MET A C 1
ATOM 695 O O . MET A 1 90 ? 19.898 -1.624 -28.605 1.00 79.69 90 MET A O 1
ATOM 699 N N . ALA A 1 91 ? 17.885 -0.941 -27.900 1.00 78.94 91 ALA A N 1
ATOM 700 C CA . ALA A 1 91 ? 17.134 -1.630 -28.948 1.00 78.94 91 ALA A CA 1
ATOM 701 C C . ALA A 1 91 ? 17.546 -1.171 -30.358 1.00 78.94 91 ALA A C 1
ATOM 703 O O . ALA A 1 91 ? 17.724 -2.011 -31.239 1.00 78.94 91 ALA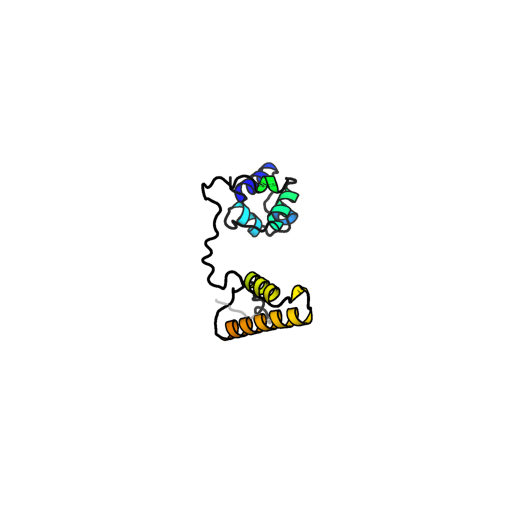 A O 1
ATOM 704 N N . ARG A 1 92 ? 17.772 0.135 -30.558 1.00 80.62 92 ARG A N 1
ATOM 705 C CA . ARG A 1 92 ? 18.265 0.708 -31.818 1.00 80.62 92 ARG A CA 1
ATOM 706 C C . ARG A 1 92 ? 19.648 0.166 -32.175 1.00 80.62 92 ARG A C 1
ATOM 708 O O . ARG A 1 92 ? 19.818 -0.364 -33.267 1.00 80.62 92 ARG A O 1
ATOM 715 N N . ARG A 1 93 ? 20.613 0.221 -31.252 1.00 81.62 93 ARG A N 1
ATOM 716 C CA . ARG A 1 93 ? 21.979 -0.287 -31.481 1.00 81.62 93 ARG A CA 1
ATOM 717 C C . ARG A 1 93 ? 22.005 -1.797 -31.721 1.00 81.62 93 ARG A C 1
ATOM 719 O O . ARG A 1 93 ? 22.775 -2.273 -32.547 1.00 81.62 93 ARG A O 1
ATOM 726 N N . LEU A 1 94 ? 21.150 -2.551 -31.030 1.00 84.25 94 LEU A N 1
ATOM 727 C CA . LEU A 1 94 ? 21.005 -3.990 -31.250 1.00 84.25 94 LEU A CA 1
ATOM 728 C C . LEU A 1 94 ? 20.436 -4.312 -32.635 1.00 84.25 94 LEU A C 1
ATOM 730 O O . LEU A 1 94 ? 20.899 -5.260 -33.270 1.00 84.25 94 LEU A O 1
ATOM 734 N N . ALA A 1 95 ? 19.466 -3.526 -33.107 1.00 83.00 95 ALA A N 1
ATOM 735 C CA . ALA A 1 95 ? 18.920 -3.657 -34.453 1.00 83.00 95 ALA A CA 1
ATOM 736 C C . ALA A 1 95 ? 19.956 -3.275 -35.527 1.00 83.00 95 ALA A C 1
ATOM 738 O O . ALA A 1 95 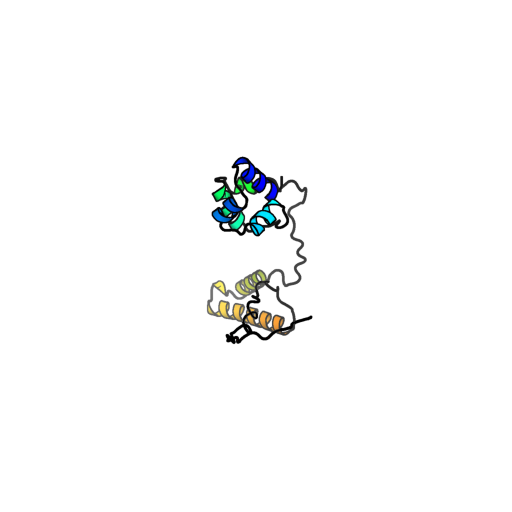? 20.141 -4.020 -36.485 1.00 83.00 95 ALA A O 1
ATOM 739 N N . GLU A 1 96 ? 20.678 -2.166 -35.345 1.00 84.75 96 GLU A N 1
ATOM 740 C CA . GLU A 1 96 ? 21.717 -1.694 -36.276 1.00 84.75 96 GLU A CA 1
ATOM 741 C C . GLU A 1 96 ? 22.904 -2.657 -36.385 1.00 84.75 96 GLU A C 1
ATOM 743 O O . GLU A 1 96 ? 23.464 -2.834 -37.465 1.00 84.75 96 GLU A O 1
ATOM 748 N N . ALA A 1 97 ? 23.269 -3.317 -35.285 1.00 81.38 97 ALA A N 1
ATOM 749 C CA . ALA A 1 97 ? 24.357 -4.287 -35.262 1.00 81.38 97 ALA A CA 1
ATOM 750 C C . ALA A 1 97 ? 23.959 -5.689 -35.773 1.00 81.38 97 ALA A C 1
ATOM 752 O O . ALA A 1 97 ? 24.815 -6.575 -35.791 1.00 81.38 97 ALA A O 1
ATOM 753 N N . ASP A 1 98 ? 22.687 -5.919 -36.140 1.00 82.94 98 ASP A N 1
ATOM 754 C CA . ASP A 1 98 ? 22.105 -7.260 -36.355 1.00 82.94 98 ASP A CA 1
ATOM 755 C C . ASP A 1 98 ? 22.456 -8.228 -35.203 1.00 82.94 98 ASP A C 1
ATOM 757 O O . ASP A 1 98 ? 22.799 -9.405 -35.365 1.00 82.94 98 ASP A O 1
ATOM 761 N N . ALA A 1 99 ? 22.436 -7.682 -33.987 1.00 79.00 99 ALA A N 1
ATOM 762 C CA . ALA A 1 99 ? 22.929 -8.359 -32.800 1.00 79.00 99 ALA A CA 1
ATOM 763 C C . ALA A 1 99 ? 21.955 -9.426 -32.290 1.00 79.00 99 ALA A C 1
ATOM 765 O O . ALA A 1 99 ? 22.366 -10.376 -31.631 1.00 79.00 99 ALA A O 1
ATOM 766 N N . LEU A 1 100 ? 20.667 -9.303 -32.621 1.00 76.50 100 LEU A N 1
ATOM 767 C CA . LEU A 1 100 ? 19.645 -10.271 -32.218 1.00 76.50 100 LEU A CA 1
ATOM 768 C C . LEU A 1 100 ? 19.799 -11.620 -32.936 1.00 76.50 100 LEU A C 1
ATOM 770 O O . LEU A 1 100 ? 19.420 -12.650 -32.385 1.00 76.50 100 LEU A O 1
ATOM 774 N N . SER A 1 101 ? 20.416 -11.620 -34.119 1.00 83.75 101 SER A N 1
ATOM 775 C CA . SER A 1 101 ? 20.727 -12.827 -34.894 1.00 83.75 101 SER A CA 1
ATOM 776 C C . SER A 1 101 ? 22.109 -13.406 -34.553 1.00 83.75 101 SER A C 1
ATOM 778 O O . SER A 1 101 ? 22.447 -14.509 -34.979 1.00 83.75 101 SER A O 1
ATOM 780 N N . HIS A 1 102 ? 22.924 -12.670 -33.783 1.00 84.25 102 HIS A N 1
ATOM 781 C CA . HIS A 1 102 ? 24.332 -12.977 -33.536 1.00 84.25 102 HIS A CA 1
ATOM 782 C C . HIS A 1 102 ? 24.694 -12.798 -32.051 1.00 84.25 102 HIS A C 1
ATOM 784 O O . HIS A 1 102 ? 25.016 -11.685 -31.625 1.00 84.25 102 HIS A O 1
ATOM 790 N N . PRO A 1 103 ? 24.736 -13.881 -31.251 1.00 76.81 103 PRO A N 1
ATOM 791 C CA . PRO A 1 103 ? 24.873 -13.789 -29.795 1.00 76.81 103 PRO A CA 1
ATOM 792 C C . PRO A 1 103 ? 26.168 -13.102 -29.328 1.00 76.81 103 PRO A C 1
ATOM 794 O O . PRO A 1 103 ? 26.168 -12.451 -28.288 1.00 76.81 103 PRO A O 1
ATOM 797 N N . ALA A 1 104 ? 27.257 -13.177 -30.102 1.00 80.81 104 ALA A N 1
ATOM 798 C CA . ALA A 1 104 ? 28.493 -12.452 -29.793 1.00 80.81 104 ALA A CA 1
ATOM 799 C C . ALA A 1 104 ? 28.330 -10.923 -29.920 1.00 80.81 104 ALA A C 1
ATOM 801 O O . ALA A 1 104 ? 28.754 -10.182 -29.037 1.00 80.81 104 ALA A O 1
ATOM 802 N N . ARG A 1 105 ? 27.627 -10.450 -30.959 1.00 79.44 105 ARG A N 1
ATOM 803 C CA . ARG A 1 105 ? 27.379 -9.016 -31.189 1.00 79.44 105 ARG A CA 1
ATOM 804 C C . ARG A 1 105 ? 26.430 -8.417 -30.151 1.00 79.44 105 ARG A C 1
ATOM 806 O O . ARG A 1 105 ? 26.587 -7.265 -29.760 1.00 79.44 105 ARG A O 1
ATOM 813 N N . LEU A 1 106 ? 25.475 -9.208 -29.659 1.00 82.88 106 LEU A N 1
ATOM 814 C CA . LEU A 1 106 ? 24.602 -8.825 -28.543 1.00 82.88 106 LEU A CA 1
ATOM 815 C C . LEU A 1 106 ? 25.415 -8.464 -27.297 1.00 82.88 106 LEU A C 1
ATOM 817 O O . LEU A 1 106 ? 25.192 -7.413 -26.696 1.00 82.88 106 LEU A O 1
ATOM 821 N N . LEU A 1 107 ? 26.379 -9.312 -26.934 1.00 85.50 107 LEU A N 1
ATOM 822 C CA . LEU A 1 107 ? 27.236 -9.080 -25.772 1.00 85.50 107 LEU A CA 1
ATOM 823 C C . LEU A 1 107 ? 28.127 -7.848 -25.956 1.00 85.50 107 LEU A C 1
ATOM 825 O O . LEU A 1 107 ? 28.314 -7.098 -25.001 1.00 85.50 107 LEU A O 1
ATOM 829 N N . GLU A 1 108 ? 28.624 -7.596 -27.167 1.00 84.94 108 GLU A N 1
ATOM 830 C CA . GLU A 1 108 ? 29.428 -6.406 -27.476 1.00 84.94 108 GLU A CA 1
ATOM 831 C C . GLU A 1 108 ? 28.639 -5.104 -27.285 1.00 84.94 108 GLU A C 1
ATOM 833 O O . GLU A 1 108 ? 29.120 -4.187 -26.613 1.00 84.94 108 GLU A O 1
ATOM 838 N N . VAL A 1 109 ? 27.410 -5.041 -27.812 1.00 84.56 109 VAL A N 1
ATOM 839 C CA . VAL A 1 109 ? 26.534 -3.864 -27.686 1.00 84.56 109 VAL A CA 1
ATOM 840 C C . VAL A 1 109 ? 26.135 -3.628 -26.229 1.00 84.56 109 VAL A C 1
ATOM 842 O O . VAL A 1 109 ? 26.212 -2.498 -25.744 1.00 84.56 109 VAL A O 1
ATOM 845 N N . ILE A 1 110 ? 25.763 -4.687 -25.503 1.00 85.00 110 ILE A N 1
ATOM 846 C CA . ILE A 1 110 ? 25.412 -4.588 -24.079 1.00 85.00 110 ILE A CA 1
ATOM 847 C C . ILE A 1 110 ? 26.621 -4.129 -23.256 1.00 85.00 110 ILE A C 1
ATOM 849 O O . ILE A 1 110 ? 26.502 -3.213 -22.443 1.00 85.00 110 ILE A O 1
ATOM 853 N N . ALA A 1 111 ? 27.795 -4.725 -23.474 1.00 86.31 111 ALA A N 1
ATOM 854 C CA . ALA A 1 111 ? 29.001 -4.379 -22.730 1.00 86.31 111 ALA A CA 1
ATOM 855 C C . ALA A 1 111 ? 29.452 -2.933 -22.994 1.00 86.31 111 ALA A C 1
ATOM 857 O O . ALA A 1 111 ? 29.929 -2.269 -22.075 1.00 86.31 111 ALA A O 1
ATOM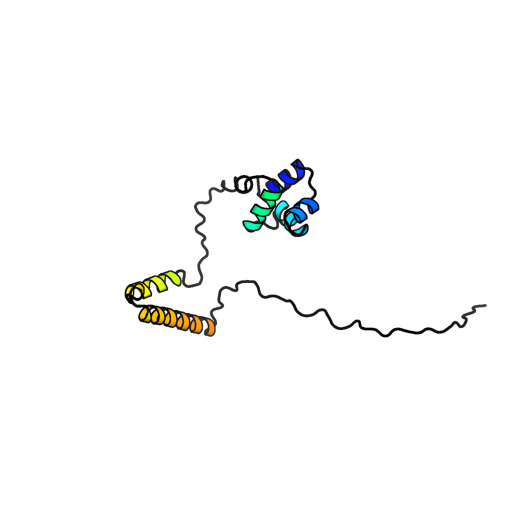 858 N N . ALA A 1 112 ? 29.288 -2.426 -24.221 1.00 85.50 112 ALA A N 1
ATOM 859 C CA . ALA A 1 112 ? 29.571 -1.028 -24.547 1.00 85.50 112 ALA A CA 1
ATOM 860 C C . ALA A 1 112 ? 28.658 -0.063 -23.776 1.00 85.50 112 ALA A C 1
ATOM 862 O O . ALA A 1 112 ? 29.150 0.853 -23.121 1.00 85.50 112 ALA A O 1
ATOM 863 N N . LEU A 1 113 ? 27.351 -0.329 -23.765 1.00 83.56 113 LEU A N 1
ATOM 864 C CA . LEU A 1 113 ? 26.373 0.498 -23.053 1.00 83.56 113 LEU A CA 1
ATOM 865 C C . LEU A 1 113 ? 26.590 0.504 -21.535 1.00 83.56 113 LEU A C 1
ATOM 867 O O . LEU A 1 113 ? 26.422 1.536 -20.888 1.00 83.56 113 LEU A O 1
ATOM 871 N N . LEU A 1 114 ? 26.986 -0.632 -20.955 1.00 83.50 114 LEU A N 1
ATOM 872 C CA . LEU A 1 114 ? 27.283 -0.713 -19.524 1.00 83.50 114 LEU A CA 1
ATOM 873 C C . LEU A 1 114 ? 28.520 0.109 -19.142 1.00 83.50 114 LEU A C 1
ATOM 875 O O . LEU A 1 114 ? 28.468 0.804 -18.130 1.00 83.50 114 LEU A O 1
ATOM 879 N N . ARG A 1 115 ? 29.576 0.099 -19.968 1.00 84.19 115 ARG A N 1
ATOM 880 C CA . ARG A 1 115 ? 30.776 0.931 -19.756 1.00 84.19 115 ARG A CA 1
ATOM 881 C C . ARG A 1 115 ? 30.472 2.423 -19.864 1.00 84.19 115 ARG A C 1
ATOM 883 O O . ARG A 1 115 ? 30.906 3.191 -19.014 1.00 84.19 115 ARG A O 1
ATOM 890 N N . GLU A 1 116 ? 29.698 2.826 -20.873 1.00 80.88 116 GLU A N 1
ATOM 891 C CA . GLU A 1 116 ? 29.241 4.217 -21.035 1.00 80.88 116 GLU A CA 1
ATOM 892 C C . GLU A 1 116 ? 28.451 4.683 -19.799 1.00 80.88 116 GLU A C 1
ATOM 894 O O . GLU A 1 116 ? 28.635 5.797 -19.308 1.00 80.88 116 GLU A O 1
ATOM 899 N N . ARG A 1 117 ? 27.606 3.802 -19.248 1.00 71.62 117 ARG A N 1
ATOM 900 C CA . ARG A 1 117 ? 26.824 4.084 -18.040 1.00 71.62 117 ARG A CA 1
ATOM 901 C C . ARG A 1 117 ? 27.695 4.183 -16.785 1.00 71.62 117 ARG A C 1
ATOM 903 O O . ARG A 1 117 ? 27.457 5.052 -15.955 1.00 71.62 117 ARG A O 1
ATOM 910 N N . GLU A 1 118 ? 28.674 3.298 -16.632 1.00 71.56 118 GLU A N 1
ATOM 911 C CA . GLU A 1 118 ? 29.607 3.292 -15.498 1.00 71.56 118 GLU A CA 1
ATOM 912 C C . GLU A 1 118 ? 30.449 4.573 -15.463 1.00 71.56 118 GLU A C 1
ATOM 914 O O . GLU A 1 118 ? 30.487 5.255 -14.443 1.00 71.56 118 GLU A O 1
ATOM 919 N N . GLN A 1 119 ? 30.977 4.993 -16.615 1.00 71.81 119 GLN A N 1
ATOM 920 C CA . GLN A 1 119 ? 31.698 6.262 -16.761 1.00 71.81 119 GLN A CA 1
ATOM 921 C C . GLN A 1 119 ? 30.816 7.478 -16.447 1.00 71.81 119 GLN A C 1
ATOM 923 O O . GLN A 1 119 ? 31.274 8.437 -15.827 1.00 71.81 119 GLN A O 1
ATOM 928 N N . ALA A 1 120 ? 29.536 7.440 -16.831 1.00 64.81 120 ALA A N 1
ATOM 929 C CA . ALA A 1 120 ? 28.583 8.497 -16.498 1.00 64.81 120 ALA A CA 1
ATOM 930 C C . ALA A 1 120 ? 28.283 8.577 -14.987 1.00 64.81 120 ALA A C 1
ATOM 932 O O . ALA A 1 120 ? 28.087 9.677 -14.464 1.00 64.81 120 ALA A O 1
ATOM 933 N N . TYR A 1 121 ? 28.280 7.444 -14.273 1.00 56.94 121 TYR A N 1
ATOM 934 C CA . TYR A 1 121 ? 28.149 7.419 -12.812 1.00 56.94 121 TYR A CA 1
ATOM 935 C C . TYR A 1 121 ? 29.404 7.943 -12.109 1.00 56.94 121 TYR A C 1
ATOM 937 O O . TYR A 1 121 ? 29.291 8.735 -11.173 1.00 56.94 121 TYR A O 1
ATOM 945 N N . GLU A 1 122 ? 30.590 7.544 -12.571 1.00 61.47 122 GLU A N 1
ATOM 946 C CA . GLU A 1 122 ? 31.871 8.007 -12.023 1.00 61.47 122 GLU A CA 1
ATOM 947 C C . GLU A 1 122 ? 32.098 9.509 -12.257 1.00 61.47 122 GLU A C 1
ATOM 949 O O . GLU A 1 122 ? 32.656 10.193 -11.400 1.00 61.47 122 GLU A O 1
ATOM 954 N N . ALA A 1 123 ? 31.584 10.055 -13.364 1.00 63.00 123 ALA A N 1
ATOM 955 C CA . ALA A 1 123 ? 31.623 11.483 -13.684 1.00 63.00 123 ALA A CA 1
ATOM 956 C C . ALA A 1 123 ? 30.659 12.358 -12.844 1.00 63.00 123 ALA A C 1
ATOM 958 O O . ALA A 1 123 ? 30.556 13.561 -13.085 1.00 63.00 123 ALA A O 1
ATOM 959 N N . GLY A 1 124 ? 29.965 11.792 -11.847 1.00 54.56 124 GLY A N 1
ATOM 960 C CA . GLY A 1 124 ? 29.186 12.548 -10.858 1.00 54.56 124 GLY A CA 1
ATOM 961 C C . GLY A 1 124 ? 27.717 12.802 -11.211 1.00 54.56 124 GLY A C 1
ATOM 962 O O . GLY A 1 124 ? 27.049 13.568 -10.512 1.00 54.56 124 GLY A O 1
ATOM 963 N N . ALA A 1 125 ? 27.163 12.147 -12.236 1.00 53.91 125 ALA A N 1
ATOM 964 C CA . ALA A 1 125 ? 25.719 12.143 -12.448 1.00 53.91 125 ALA A CA 1
ATOM 965 C C . ALA A 1 125 ? 25.064 11.194 -11.428 1.00 53.91 125 ALA A C 1
ATOM 967 O O . ALA A 1 125 ? 25.039 9.976 -11.607 1.00 53.91 125 ALA A O 1
ATOM 968 N N . SER A 1 126 ? 24.555 11.751 -10.323 1.00 47.50 126 SER A N 1
ATOM 969 C CA . SER A 1 126 ? 23.770 11.011 -9.328 1.00 47.50 126 SER A CA 1
ATOM 970 C C . SER A 1 126 ? 22.660 10.227 -10.033 1.00 47.50 126 SER A C 1
ATOM 972 O O . SER A 1 126 ? 21.699 10.813 -10.526 1.00 47.50 126 SER A O 1
ATOM 974 N N . GLY A 1 127 ? 22.773 8.897 -10.052 1.00 50.28 127 GLY A N 1
ATOM 975 C CA . GLY A 1 127 ? 21.697 8.016 -10.497 1.00 50.28 127 GLY A CA 1
ATOM 976 C C . GLY A 1 127 ? 20.417 8.226 -9.686 1.00 50.28 127 GLY A C 1
ATOM 977 O O . GLY A 1 127 ? 20.466 8.827 -8.603 1.00 50.28 127 GLY A O 1
ATOM 978 N N . PRO A 1 128 ? 19.263 7.723 -10.167 1.00 41.25 128 PRO A N 1
ATOM 979 C CA . PRO A 1 128 ? 18.044 7.763 -9.381 1.00 41.25 128 PRO A CA 1
ATOM 980 C C . PRO A 1 128 ? 18.315 6.992 -8.089 1.00 41.25 128 PRO A C 1
ATOM 982 O O . PRO A 1 128 ? 18.532 5.781 -8.109 1.00 41.25 128 PRO A O 1
ATOM 985 N N . ARG A 1 129 ? 18.358 7.717 -6.966 1.00 41.12 129 ARG A N 1
ATOM 986 C CA . ARG A 1 129 ? 18.454 7.126 -5.633 1.00 41.12 129 ARG A CA 1
ATOM 987 C C . ARG A 1 129 ? 17.184 6.313 -5.427 1.00 41.12 129 ARG A C 1
ATOM 989 O O . ARG A 1 129 ? 16.139 6.866 -5.090 1.00 41.12 129 ARG A O 1
ATOM 996 N N . ASN A 1 130 ? 17.262 5.012 -5.687 1.00 33.81 130 ASN A N 1
ATOM 997 C CA . ASN A 1 130 ? 16.217 4.088 -5.296 1.00 33.81 130 ASN A CA 1
ATOM 998 C C . ASN A 1 130 ? 16.299 3.990 -3.772 1.00 33.81 130 ASN A C 1
ATOM 1000 O O . ASN A 1 130 ? 17.233 3.411 -3.223 1.00 33.81 130 ASN A O 1
ATOM 1004 N N . GLY A 1 131 ? 15.397 4.693 -3.093 1.00 43.22 131 GLY A N 1
ATOM 1005 C CA . GLY A 1 131 ? 15.374 4.771 -1.643 1.00 43.22 131 GLY A CA 1
ATOM 1006 C C . GLY A 1 131 ? 14.971 3.438 -1.034 1.00 43.22 131 GLY A C 1
ATOM 1007 O O . GLY A 1 131 ? 13.793 3.231 -0.789 1.00 43.22 131 GLY A O 1
ATOM 1008 N N . THR A 1 132 ? 15.953 2.586 -0.760 1.00 42.91 132 THR A N 1
ATOM 1009 C CA . THR A 1 132 ? 15.928 1.556 0.284 1.00 42.91 132 THR A CA 1
ATOM 1010 C C . THR A 1 132 ? 17.375 1.229 0.648 1.00 42.91 132 THR A C 1
ATOM 1012 O O . THR A 1 132 ? 17.904 0.203 0.235 1.00 42.91 132 THR A O 1
ATOM 1015 N N . GLU A 1 133 ? 18.030 2.121 1.388 1.00 35.06 133 GLU A N 1
ATOM 1016 C CA . GLU A 1 133 ? 19.178 1.729 2.205 1.00 35.06 133 GLU A CA 1
ATOM 1017 C C . GLU A 1 133 ? 18.776 1.832 3.671 1.00 35.06 133 GLU A C 1
ATOM 1019 O O . GLU A 1 133 ? 18.333 2.866 4.179 1.00 35.06 133 GLU A O 1
ATOM 1024 N N . GLU A 1 134 ? 18.867 0.667 4.289 1.00 39.97 134 GLU A N 1
ATOM 1025 C CA . GLU A 1 134 ? 18.680 0.350 5.685 1.00 39.97 134 GLU A CA 1
ATOM 1026 C C . GLU A 1 134 ? 19.555 1.252 6.566 1.00 39.97 134 GLU A C 1
ATOM 1028 O O . GLU A 1 134 ? 20.756 1.403 6.353 1.00 39.97 134 GLU A O 1
ATOM 1033 N N . LYS A 1 135 ? 18.960 1.811 7.621 1.00 34.69 135 LYS A N 1
ATOM 1034 C CA . LYS A 1 135 ? 19.699 2.146 8.841 1.00 34.69 135 LYS A CA 1
ATOM 1035 C C . LYS A 1 135 ? 19.258 1.194 9.942 1.00 34.69 135 LYS A C 1
ATOM 1037 O O . LYS A 1 135 ? 18.550 1.580 10.865 1.00 34.69 135 LYS A O 1
ATOM 1042 N N . GLU A 1 136 ? 19.714 -0.048 9.841 1.00 38.12 136 GLU A N 1
ATOM 1043 C CA . GLU A 1 136 ? 20.047 -0.833 11.025 1.00 38.12 136 GLU A CA 1
ATOM 1044 C C . GLU A 1 136 ? 21.530 -0.615 11.331 1.00 38.12 136 GLU A C 1
ATOM 1046 O O . GLU A 1 136 ? 22.405 -1.147 10.653 1.00 38.12 136 GLU A O 1
ATOM 1051 N N . LYS A 1 137 ? 21.814 0.213 12.342 1.00 33.28 137 LYS A N 1
ATOM 1052 C CA . LYS A 1 137 ? 22.909 -0.011 13.298 1.00 33.28 137 LYS A CA 1
ATOM 1053 C C . LYS A 1 137 ? 22.901 1.050 14.392 1.00 33.28 137 LYS A C 1
ATOM 1055 O O . LYS A 1 137 ? 23.020 2.240 14.111 1.00 33.28 137 LYS A O 1
ATOM 1060 N N . GLY A 1 138 ? 22.864 0.574 15.636 1.00 30.98 138 GLY A N 1
ATOM 1061 C CA . GLY A 1 138 ? 23.409 1.292 16.784 1.00 30.98 138 GLY A CA 1
ATOM 1062 C C . GLY A 1 138 ? 22.400 1.661 17.862 1.00 30.98 138 GLY A C 1
ATOM 1063 O O . GLY A 1 138 ? 22.173 2.842 18.104 1.00 30.98 138 GLY A O 1
ATOM 1064 N N . THR A 1 139 ? 21.825 0.681 18.559 1.00 39.94 139 THR A N 1
ATOM 1065 C CA . THR A 1 139 ? 21.425 0.900 19.961 1.00 39.94 139 THR A CA 1
ATOM 1066 C C . THR A 1 139 ? 21.486 -0.404 20.746 1.00 39.94 139 THR A C 1
ATOM 1068 O O . THR A 1 139 ? 20.483 -0.913 21.214 1.00 39.94 139 THR A O 1
ATOM 1071 N N . GLU A 1 140 ? 22.690 -0.950 20.878 1.00 36.66 140 GLU A N 1
ATOM 1072 C CA . GLU A 1 140 ? 23.011 -1.977 21.869 1.00 36.66 140 GLU A CA 1
ATOM 1073 C C . GLU A 1 140 ? 24.497 -1.834 22.202 1.00 36.66 140 GLU A C 1
ATOM 1075 O O . GLU A 1 140 ? 25.331 -2.361 21.483 1.00 36.66 140 GLU A O 1
ATOM 1080 N N . GLU A 1 141 ? 24.817 -1.018 23.214 1.00 37.34 141 GLU A N 1
ATOM 1081 C CA . GLU A 1 141 ? 25.894 -1.278 24.183 1.00 37.34 141 GLU A CA 1
ATOM 1082 C C . GLU A 1 141 ? 25.862 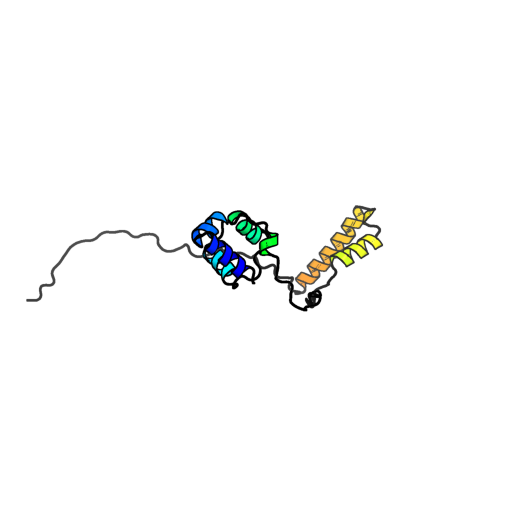-0.205 25.286 1.00 37.34 141 GLU A C 1
ATOM 1084 O O . GLU A 1 141 ? 26.293 0.928 25.074 1.00 37.34 141 GLU A O 1
ATOM 1089 N N . SER A 1 142 ? 25.301 -0.547 26.452 1.00 37.47 142 SER A N 1
ATOM 1090 C CA . SER A 1 142 ? 25.738 -0.124 27.803 1.00 37.47 142 SER A CA 1
ATOM 1091 C C . SER A 1 142 ? 24.589 -0.227 28.808 1.00 37.47 142 SER A C 1
ATOM 1093 O O . SER A 1 142 ? 24.039 0.778 29.253 1.00 37.47 142 SER A O 1
ATOM 1095 N N . ALA A 1 143 ? 24.234 -1.454 29.188 1.00 43.84 143 ALA A N 1
ATOM 1096 C CA . ALA A 1 143 ? 23.560 -1.715 30.459 1.00 43.84 143 ALA A CA 1
ATOM 1097 C C . ALA A 1 143 ? 23.782 -3.175 30.891 1.00 43.84 143 ALA A C 1
ATOM 1099 O O . ALA A 1 143 ? 22.834 -3.940 31.024 1.00 43.84 143 ALA A O 1
ATOM 1100 N N . GLU A 1 144 ? 25.039 -3.565 31.124 1.00 36.09 144 GLU A N 1
ATOM 1101 C CA . GLU A 1 144 ? 25.358 -4.807 31.837 1.00 36.09 144 GLU A CA 1
ATOM 1102 C C . GLU A 1 144 ? 25.928 -4.467 33.225 1.00 36.09 144 GLU A C 1
ATOM 1104 O O . GLU A 1 144 ? 27.032 -3.949 33.381 1.00 36.09 144 GLU A O 1
ATOM 1109 N N . ALA A 1 145 ? 25.082 -4.723 34.220 1.00 37.78 145 ALA A N 1
ATOM 1110 C CA . ALA A 1 145 ? 25.367 -5.252 35.548 1.00 37.78 145 ALA A CA 1
ATOM 1111 C C . ALA A 1 145 ? 26.644 -4.823 36.307 1.00 37.78 145 ALA A C 1
ATOM 1113 O O . ALA A 1 145 ? 27.744 -5.324 36.084 1.00 37.78 145 ALA A O 1
ATOM 1114 N N . LYS A 1 146 ? 26.422 -4.134 37.433 1.00 43.94 146 LYS A N 1
ATOM 1115 C CA . LYS A 1 146 ? 27.004 -4.556 38.718 1.00 43.94 146 LYS A CA 1
ATOM 1116 C C . LYS A 1 146 ? 25.892 -4.631 39.764 1.00 43.94 146 LYS A C 1
ATOM 1118 O O . LYS A 1 146 ? 25.358 -3.608 40.182 1.00 43.94 146 LYS A O 1
ATOM 1123 N N . ARG A 1 147 ? 25.512 -5.856 40.135 1.00 39.72 147 ARG A N 1
ATOM 1124 C CA . ARG A 1 147 ? 24.668 -6.149 41.298 1.00 39.72 147 ARG A CA 1
ATOM 1125 C C . ARG A 1 147 ? 25.534 -6.218 42.559 1.00 39.72 147 ARG A C 1
ATOM 1127 O O . ARG A 1 147 ? 26.525 -6.940 42.554 1.00 39.72 147 ARG A O 1
ATOM 1134 N N . GLU A 1 148 ? 25.028 -5.536 43.591 1.00 39.34 148 GLU A N 1
ATOM 1135 C CA . GLU A 1 148 ? 25.017 -5.892 45.026 1.00 39.34 148 GLU A CA 1
ATOM 1136 C C . GLU A 1 148 ? 26.329 -5.901 45.842 1.00 39.34 148 GLU A C 1
ATOM 1138 O O . GLU A 1 148 ? 27.407 -6.010 45.263 1.00 39.34 148 GLU A O 1
ATOM 1143 N N . PRO A 1 149 ? 26.263 -5.834 47.199 1.00 43.12 149 PRO A N 1
ATOM 1144 C CA . PRO A 1 149 ? 25.085 -5.791 48.091 1.00 43.12 149 PRO A CA 1
ATOM 1145 C C . PRO A 1 149 ? 25.072 -4.618 49.105 1.00 43.12 149 PRO A C 1
ATOM 1147 O O . PRO A 1 149 ? 26.044 -3.886 49.269 1.00 43.12 149 PRO A O 1
ATOM 1150 N N . ALA A 1 150 ? 23.945 -4.468 49.813 1.00 40.94 150 ALA A N 1
ATOM 1151 C CA . ALA A 1 150 ? 23.780 -3.590 50.979 1.00 40.94 150 ALA A CA 1
ATOM 1152 C C . ALA A 1 150 ? 24.759 -3.928 52.125 1.00 40.94 150 ALA A C 1
ATOM 1154 O O . ALA A 1 150 ? 25.186 -5.079 52.253 1.00 40.94 150 ALA A O 1
ATOM 1155 N N . PRO A 1 151 ? 25.034 -2.960 53.020 1.00 43.03 151 PRO A N 1
ATOM 1156 C CA . PRO A 1 151 ? 24.515 -3.161 54.375 1.00 43.03 151 PRO A CA 1
ATOM 1157 C C . PRO A 1 151 ? 24.004 -1.890 55.089 1.00 43.03 151 PRO A C 1
ATOM 1159 O O . PRO A 1 151 ? 24.538 -0.800 54.929 1.00 43.03 151 PRO A O 1
ATOM 1162 N N . MET A 1 152 ? 22.975 -2.126 55.911 1.00 37.88 152 MET A N 1
ATOM 1163 C CA . MET A 1 152 ? 22.808 -1.713 57.318 1.00 37.88 152 MET A CA 1
ATOM 1164 C C . MET A 1 152 ? 22.969 -0.229 57.696 1.00 37.88 152 MET A C 1
ATOM 1166 O O . MET A 1 152 ? 24.069 0.291 57.821 1.00 37.88 152 MET A O 1
ATOM 1170 N N . ASP A 1 153 ? 21.814 0.386 57.953 1.00 43.38 153 ASP A N 1
ATOM 1171 C CA . ASP A 1 153 ? 21.416 1.003 59.230 1.00 43.38 153 ASP A CA 1
ATOM 1172 C C . ASP A 1 153 ? 22.503 1.693 60.082 1.00 43.38 153 ASP A C 1
ATOM 1174 O O . ASP A 1 153 ? 23.302 1.035 60.742 1.00 43.38 153 ASP A O 1
ATOM 1178 N N . ASP A 1 154 ? 22.445 3.028 60.160 1.00 43.41 154 ASP A N 1
ATOM 1179 C CA . ASP A 1 154 ? 22.680 3.726 61.425 1.00 43.41 154 ASP A CA 1
ATOM 1180 C C . ASP A 1 154 ? 22.039 5.129 61.414 1.00 43.41 154 ASP A C 1
ATOM 1182 O O . ASP A 1 154 ? 22.501 6.064 60.764 1.00 43.41 154 ASP A O 1
ATOM 1186 N N . ARG A 1 155 ? 20.926 5.234 62.150 1.00 44.62 155 ARG A N 1
ATOM 1187 C CA . ARG A 1 155 ? 20.552 6.340 63.051 1.00 44.62 155 ARG A CA 1
ATOM 1188 C C . ARG A 1 155 ? 20.857 7.777 62.588 1.00 44.62 155 ARG A C 1
ATOM 1190 O O . ARG A 1 155 ? 21.963 8.275 62.759 1.00 44.62 155 ARG A O 1
ATOM 1197 N N . ASN A 1 156 ? 19.799 8.520 62.254 1.00 38.16 156 ASN A N 1
ATOM 1198 C CA . ASN A 1 156 ? 19.751 9.954 62.551 1.00 38.16 156 ASN A CA 1
ATOM 1199 C C . ASN A 1 156 ? 18.585 10.215 63.518 1.00 38.16 156 ASN A C 1
ATOM 1201 O O . ASN A 1 156 ? 17.440 10.386 63.105 1.00 38.16 156 ASN A O 1
ATOM 1205 N N . HIS A 1 157 ? 18.888 10.160 64.818 1.00 42.12 157 HIS A N 1
ATOM 1206 C CA . HIS A 1 157 ? 18.084 10.831 65.836 1.00 42.12 157 HIS A CA 1
ATOM 1207 C C . HIS A 1 157 ? 18.271 12.339 65.652 1.00 42.12 157 HIS A C 1
ATOM 1209 O O . HIS A 1 157 ? 19.396 12.835 65.619 1.00 42.12 157 HIS A O 1
ATOM 1215 N N . SER A 1 158 ? 17.163 13.056 65.533 1.00 44.12 158 SER A N 1
ATOM 1216 C CA . SER A 1 15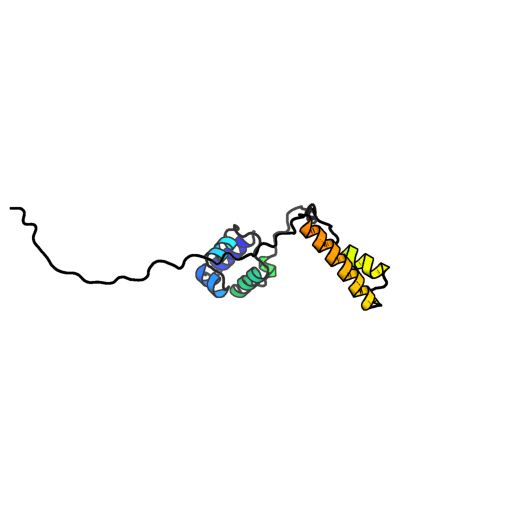8 ? 17.064 14.428 66.017 1.00 44.12 158 SER A CA 1
ATOM 1217 C C . SER A 1 158 ? 16.142 14.376 67.235 1.00 44.12 158 SER A C 1
ATOM 1219 O O . SER A 1 158 ? 15.109 13.710 67.155 1.00 44.12 158 SER A O 1
ATOM 1221 N N . ASP A 1 159 ? 16.570 15.068 68.294 1.00 39.78 159 ASP A N 1
ATOM 1222 C CA . ASP A 1 159 ? 16.119 15.069 69.702 1.00 39.78 159 ASP A CA 1
ATOM 1223 C C . ASP A 1 159 ? 16.636 13.948 70.623 1.00 39.78 159 ASP A C 1
ATOM 1225 O O . ASP A 1 159 ? 16.457 12.744 70.327 1.00 39.78 159 ASP A O 1
#

InterPro domains:
  IPR001387 Cro/C1-type, helix-turn-helix domain [PS50943] (7-62)
  IPR001387 Cro/C1-type, helix-turn-helix domain [SM00530] (6-62)
  IPR001387 Cro/C1-type, helix-turn-helix domain [cd00093] (13-62)
  IPR010982 Lambda repressor-like, DNA-binding domain superfamily [G3DSA:1.10.260.40] (1-81)
  IPR010982 Lambda repressor-like, DNA-binding domain superfamily [SSF47413] (1-67)
  IPR050807 Transcriptional regulator/dioxygenase, bacterial-type [PTHR46797] (2-73)

pLDDT: mean 72.24, std 23.2, range [30.98, 98.19]

Secondary structure (DSSP, 8-state):
--HHHHHHHHHHHTT--HHHHHHHTT--HHHHHHHHTTSS----HHHHHHHHHHHT--SHHHHSS---S---S--------S-S-HHHHHHHHHHHTTGGG-HHHHHHHHHHHHHHHHHHHHTT------S----------S-----------------

Organism: Alicyclobacillus acidocaldarius subsp. acidocaldarius (strain ATCC 27009 / DSM 446 / BCRC 14685 / JCM 5260 / KCTC 1825 / NBRC 15652 / NCIMB 11725 / NRRL B-14509 / 104-IA) (NCBI:txid521098)

Foldseek 3Di:
DALLCVLVVLCVVVVHDLVRLCVQLVHDSVVNVCSNVCVPVDDDLSSLCSSCVVSVHDSVVSVPPPPPDPPDPPPPPPVPPDPPALPVVLVVCCVVQVCVVPVVSNCVSVVVSVVVVVVVVVVPPDDPPPPDDDPPDDDDDDDDDDDDDDDDDDDDDDD

Sequence (159 aa):
MSLGQRLRRLREERGLTLAQVATAAGLSVSHLSAIENGTRRNPSFHIVARIARVYGVPVDSLVEEEDKRPGAPQEVNVEYQGPSTPYLEMARRLAEADALSHPARLLEVIAALLREREQAYEAGASGPRNGTEEKEKGTEESAEAKREPAPMDDRNHSD